Protein AF-A0A0E3L5Q0-F1 (afdb_monomer)

Mean predicted aligned error: 9.56 Å

Structure (mmCIF, N/CA/C/O backbone):
data_AF-A0A0E3L5Q0-F1
#
_entry.id   AF-A0A0E3L5Q0-F1
#
loop_
_atom_site.group_PDB
_atom_site.id
_atom_site.type_symbol
_atom_site.label_atom_id
_atom_site.label_alt_id
_atom_site.label_comp_id
_atom_site.label_asym_id
_atom_site.label_entity_id
_atom_site.label_seq_id
_atom_site.pdbx_PDB_ins_code
_atom_site.Cartn_x
_atom_site.Cartn_y
_atom_site.Cartn_z
_atom_site.occupancy
_atom_site.B_iso_or_equiv
_atom_site.auth_seq_id
_atom_site.auth_comp_id
_atom_site.auth_asym_id
_atom_site.auth_atom_id
_atom_site.pdbx_PDB_model_num
ATOM 1 N N . MET A 1 1 ? 3.929 -6.953 -6.474 1.00 92.12 1 MET A N 1
ATOM 2 C CA . MET A 1 1 ? 4.210 -5.890 -7.479 1.00 92.12 1 MET A CA 1
ATOM 3 C C . MET A 1 1 ? 5.486 -5.140 -7.111 1.00 92.12 1 MET A C 1
ATOM 5 O O . MET A 1 1 ? 5.825 -5.085 -5.936 1.00 92.12 1 MET A O 1
ATOM 9 N N . SER A 1 2 ? 6.213 -4.576 -8.075 1.00 96.12 2 SER A N 1
ATOM 10 C CA . SER A 1 2 ? 7.359 -3.694 -7.802 1.00 96.12 2 SER A CA 1
ATOM 11 C C . SER A 1 2 ? 6.916 -2.272 -7.435 1.00 96.12 2 SER A C 1
ATOM 13 O O . SER A 1 2 ? 5.809 -1.852 -7.770 1.00 96.12 2 SER A O 1
ATOM 15 N N . ALA A 1 3 ? 7.800 -1.494 -6.800 1.00 96.44 3 ALA A N 1
ATOM 16 C CA . ALA A 1 3 ? 7.510 -0.100 -6.446 1.00 96.44 3 ALA A CA 1
ATOM 17 C C . ALA A 1 3 ? 7.165 0.766 -7.674 1.00 96.44 3 ALA A C 1
ATOM 19 O O . ALA A 1 3 ? 6.270 1.597 -7.613 1.00 96.44 3 ALA A O 1
ATOM 20 N N . SER A 1 4 ? 7.820 0.553 -8.819 1.00 95.00 4 SER A N 1
ATOM 21 C CA . SER A 1 4 ? 7.519 1.332 -10.028 1.00 95.00 4 SER A CA 1
ATOM 22 C C . SER A 1 4 ? 6.142 1.012 -10.614 1.00 95.00 4 SER A C 1
ATOM 24 O O . SER A 1 4 ? 5.498 1.910 -11.146 1.00 95.00 4 SER A O 1
ATOM 26 N N . GLU A 1 5 ? 5.702 -0.246 -10.539 1.00 95.88 5 GLU A N 1
ATOM 27 C CA . GLU A 1 5 ? 4.373 -0.658 -11.015 1.00 95.88 5 GLU A CA 1
ATOM 28 C C . GLU A 1 5 ? 3.274 -0.103 -10.109 1.00 95.88 5 GLU A C 1
ATOM 30 O O . GLU A 1 5 ? 2.286 0.429 -10.601 1.00 95.88 5 GLU A O 1
ATOM 35 N N . LEU A 1 6 ? 3.479 -0.167 -8.791 1.00 96.88 6 LEU A N 1
ATOM 36 C CA . LEU A 1 6 ? 2.573 0.421 -7.805 1.00 96.88 6 LEU A CA 1
ATOM 37 C C . LEU A 1 6 ? 2.470 1.944 -7.966 1.00 96.88 6 LEU A C 1
ATOM 39 O O . LEU A 1 6 ? 1.372 2.487 -7.930 1.00 96.88 6 LEU A O 1
ATOM 43 N N . ALA A 1 7 ? 3.596 2.629 -8.187 1.00 97.38 7 ALA A N 1
ATOM 44 C CA . ALA A 1 7 ? 3.619 4.080 -8.367 1.00 97.38 7 ALA A CA 1
ATOM 45 C C . ALA A 1 7 ? 2.836 4.492 -9.619 1.00 97.38 7 ALA A C 1
ATOM 47 O O . ALA A 1 7 ? 2.036 5.419 -9.557 1.00 97.38 7 ALA A O 1
ATOM 48 N N . GLY A 1 8 ? 3.021 3.764 -10.726 1.00 97.2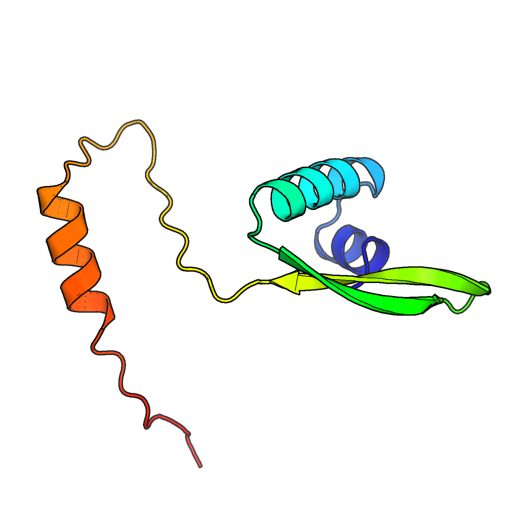5 8 GLY A N 1
ATOM 49 C CA . GLY A 1 8 ? 2.260 3.987 -11.955 1.00 97.25 8 GLY A CA 1
ATOM 50 C C . GLY A 1 8 ? 0.771 3.667 -11.810 1.00 97.25 8 GLY A C 1
ATOM 51 O O . GLY A 1 8 ? -0.055 4.419 -12.310 1.00 97.25 8 GLY A O 1
ATOM 52 N N . GLY A 1 9 ? 0.417 2.588 -11.103 1.00 97.31 9 GLY A N 1
ATOM 5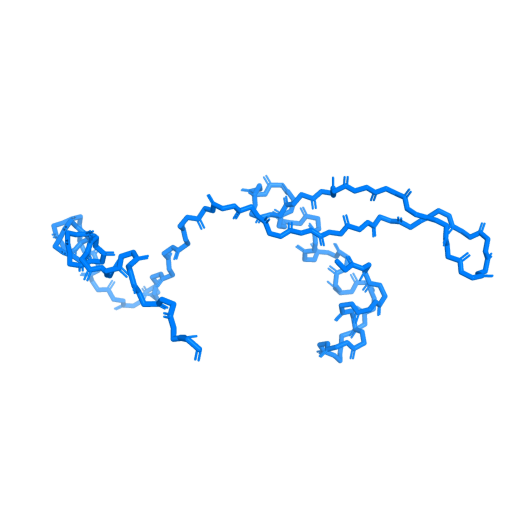3 C CA . GLY A 1 9 ? -0.981 2.198 -10.886 1.00 97.31 9 GLY A CA 1
ATOM 54 C C . GLY A 1 9 ? -1.762 3.134 -9.956 1.00 97.31 9 GLY A C 1
ATOM 55 O O . GLY A 1 9 ? -2.980 3.215 -10.068 1.00 97.31 9 GLY A O 1
ATOM 56 N N . LEU A 1 10 ? -1.070 3.842 -9.060 1.00 96.69 10 LEU A N 1
ATOM 57 C CA . LEU A 1 10 ? -1.662 4.794 -8.112 1.00 96.69 10 LEU A CA 1
ATOM 58 C C . LEU A 1 10 ? -1.480 6.265 -8.523 1.00 96.69 10 LEU A C 1
ATOM 60 O O . LEU A 1 10 ? -1.878 7.145 -7.767 1.00 96.69 10 LEU A O 1
ATOM 64 N N . ASP A 1 11 ? -0.851 6.531 -9.672 1.00 96.88 11 ASP A N 1
ATOM 65 C CA . ASP A 1 11 ? -0.459 7.877 -10.125 1.00 96.88 11 ASP A CA 1
ATOM 66 C C . ASP A 1 11 ? 0.321 8.679 -9.057 1.00 96.88 11 ASP A C 1
ATOM 68 O O . ASP A 1 11 ? 0.125 9.874 -8.830 1.00 96.88 11 ASP A O 1
ATOM 72 N N . LEU A 1 12 ? 1.230 7.997 -8.352 1.00 96.75 12 LEU A N 1
ATOM 73 C CA . LEU A 1 12 ? 2.081 8.590 -7.321 1.00 96.75 12 LEU A CA 1
ATOM 74 C C . LEU A 1 12 ? 3.514 8.752 -7.820 1.00 96.75 12 LEU A C 1
ATOM 76 O O . LEU A 1 12 ? 4.058 7.919 -8.547 1.00 96.75 12 LEU A O 1
ATOM 80 N N . ARG A 1 13 ? 4.204 9.789 -7.331 1.00 97.88 13 ARG A N 1
ATOM 81 C CA . ARG A 1 13 ? 5.659 9.866 -7.504 1.00 97.88 13 ARG A CA 1
ATOM 82 C C . ARG A 1 13 ? 6.333 8.714 -6.758 1.00 97.88 13 ARG A C 1
ATOM 84 O O . ARG A 1 13 ? 5.974 8.395 -5.626 1.00 97.88 13 ARG A O 1
ATOM 91 N N . LEU A 1 14 ? 7.368 8.134 -7.371 1.00 96.25 14 LEU A N 1
ATOM 92 C CA . LEU A 1 14 ? 8.067 6.966 -6.823 1.00 96.25 14 LEU A CA 1
ATOM 93 C C . LEU A 1 14 ? 8.630 7.212 -5.413 1.00 96.25 14 LEU A C 1
ATOM 95 O O . LEU A 1 14 ? 8.602 6.314 -4.580 1.00 96.25 14 LEU A O 1
ATOM 99 N N . ASN A 1 15 ? 9.105 8.427 -5.129 1.00 95.44 15 ASN A N 1
ATOM 100 C CA . ASN A 1 15 ? 9.606 8.792 -3.803 1.00 95.44 15 ASN A CA 1
ATOM 101 C C . ASN A 1 15 ? 8.498 8.815 -2.738 1.00 95.44 15 ASN A C 1
ATOM 103 O O . ASN A 1 15 ? 8.712 8.329 -1.632 1.00 95.44 15 ASN A O 1
ATOM 107 N N . THR A 1 16 ? 7.317 9.342 -3.075 1.00 96.94 16 THR A N 1
ATOM 108 C CA . THR A 1 16 ? 6.144 9.342 -2.193 1.00 96.94 16 THR A CA 1
ATOM 109 C C . THR A 1 16 ? 5.718 7.917 -1.883 1.00 96.94 16 THR A C 1
ATOM 111 O O . THR A 1 16 ? 5.516 7.574 -0.723 1.00 96.94 16 THR A O 1
ATOM 114 N N . LEU A 1 17 ? 5.653 7.058 -2.903 1.00 97.62 17 LEU A N 1
ATOM 115 C CA . LEU A 1 17 ? 5.334 5.656 -2.676 1.00 97.62 17 LEU A CA 1
ATOM 116 C C . LEU A 1 17 ? 6.386 4.962 -1.802 1.00 97.62 17 LEU A C 1
ATOM 118 O O . LEU A 1 17 ? 6.011 4.202 -0.917 1.00 97.62 17 LEU A O 1
ATOM 122 N N . GLN A 1 18 ? 7.679 5.215 -2.027 1.00 96.00 18 GLN A N 1
ATOM 123 C CA . GLN A 1 18 ? 8.746 4.585 -1.245 1.00 96.00 18 GLN A CA 1
ATOM 124 C C . GLN A 1 18 ? 8.584 4.867 0.253 1.00 96.00 18 GLN A C 1
ATOM 126 O O . GLN A 1 18 ? 8.648 3.936 1.048 1.00 96.00 18 GLN A O 1
ATOM 131 N N . TYR A 1 19 ? 8.267 6.114 0.614 1.00 96.38 19 TYR A N 1
ATOM 132 C CA . TYR A 1 19 ? 7.970 6.492 1.997 1.00 96.38 19 TYR A CA 1
ATOM 133 C C . TYR A 1 19 ? 6.821 5.664 2.600 1.00 96.38 19 TYR A C 1
ATOM 135 O O . TYR A 1 19 ? 6.932 5.165 3.718 1.00 96.38 19 TYR A O 1
ATOM 143 N N . HIS A 1 20 ? 5.729 5.470 1.854 1.00 96.56 20 HIS A N 1
ATOM 144 C CA . HIS A 1 20 ? 4.606 4.652 2.319 1.00 96.56 20 HIS A CA 1
ATOM 145 C C . HIS A 1 20 ? 4.952 3.162 2.404 1.00 96.56 20 HIS A C 1
ATOM 147 O O . HIS A 1 20 ? 4.532 2.500 3.348 1.00 96.56 20 HIS A O 1
ATOM 153 N N . LEU A 1 21 ? 5.717 2.628 1.447 1.00 97.56 21 LEU A N 1
ATOM 154 C CA . LEU A 1 21 ? 6.152 1.229 1.469 1.00 97.56 21 LEU A CA 1
ATOM 155 C C . LEU A 1 21 ? 7.029 0.931 2.681 1.00 97.56 21 LEU A C 1
ATOM 157 O O . LEU A 1 21 ? 6.866 -0.124 3.286 1.00 97.56 21 LEU A O 1
ATOM 161 N N . ASP A 1 22 ? 7.916 1.853 3.051 1.00 97.50 22 ASP A N 1
ATOM 162 C CA . ASP A 1 22 ? 8.769 1.690 4.226 1.00 97.5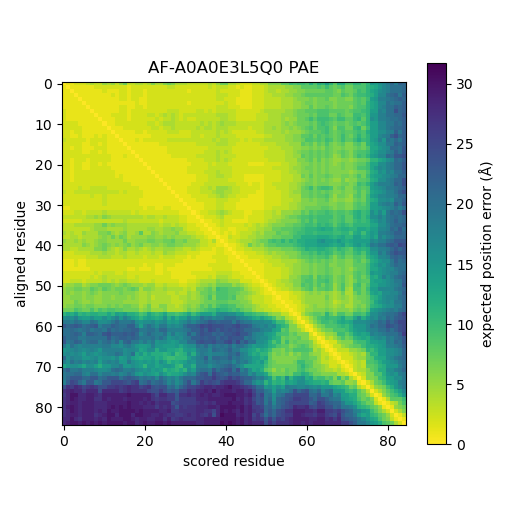0 22 ASP A CA 1
ATOM 163 C C . ASP A 1 22 ? 7.909 1.658 5.508 1.00 97.50 22 ASP A C 1
ATOM 165 O O . ASP A 1 22 ? 8.005 0.712 6.284 1.00 97.50 22 ASP A O 1
ATOM 169 N N . ALA A 1 23 ? 6.942 2.573 5.661 1.00 97.19 23 ALA A N 1
ATOM 170 C CA . ALA A 1 23 ? 6.007 2.556 6.797 1.00 97.19 23 ALA A CA 1
ATOM 171 C C . ALA A 1 23 ? 5.111 1.296 6.847 1.00 97.19 23 ALA A C 1
ATOM 173 O O . ALA A 1 23 ? 4.796 0.768 7.920 1.00 97.19 23 ALA A O 1
ATOM 174 N N . LEU A 1 24 ? 4.679 0.788 5.688 1.00 96.31 24 LEU A N 1
ATOM 175 C CA . LEU A 1 24 ? 3.880 -0.438 5.597 1.00 96.31 24 LEU A CA 1
ATOM 176 C C . LEU A 1 24 ? 4.707 -1.699 5.899 1.00 96.31 24 LEU A C 1
ATOM 178 O O . LEU A 1 24 ? 4.177 -2.650 6.477 1.00 96.31 24 LEU A O 1
ATOM 182 N N . LEU A 1 25 ? 5.991 -1.714 5.527 1.00 97.00 25 LEU A N 1
ATOM 183 C CA . LEU A 1 25 ? 6.927 -2.772 5.913 1.00 97.00 25 LEU A CA 1
ATOM 184 C C . LEU A 1 25 ? 7.175 -2.752 7.422 1.00 97.00 25 LEU A C 1
ATOM 186 O O . LEU A 1 25 ? 7.087 -3.799 8.059 1.00 97.00 25 LEU A O 1
ATOM 190 N N . ASP A 1 26 ? 7.413 -1.570 7.990 1.00 96.94 26 ASP A N 1
ATOM 191 C CA . ASP A 1 26 ? 7.681 -1.399 9.422 1.00 96.94 26 ASP A CA 1
ATOM 192 C C . ASP A 1 26 ? 6.469 -1.783 10.286 1.00 96.94 26 ASP A C 1
ATOM 194 O O . ASP A 1 26 ? 6.616 -2.395 11.343 1.00 96.94 26 ASP A O 1
ATOM 198 N N . SER A 1 27 ? 5.249 -1.500 9.816 1.00 95.12 27 SER A N 1
ATOM 199 C CA . SER A 1 27 ? 4.008 -1.977 10.456 1.00 95.12 27 SER A CA 1
ATOM 200 C C . SER A 1 27 ? 3.718 -3.465 10.205 1.00 95.12 27 SER A C 1
ATOM 202 O O . SER A 1 27 ? 2.818 -4.051 10.815 1.00 95.12 27 SER A O 1
ATOM 204 N N . GLY A 1 28 ? 4.475 -4.103 9.309 1.00 94.69 28 GLY A N 1
ATOM 205 C CA . GLY A 1 28 ? 4.308 -5.499 8.924 1.00 94.69 28 GLY A CA 1
ATOM 206 C C . GLY A 1 28 ? 2.990 -5.783 8.203 1.00 94.69 28 GLY A C 1
ATOM 207 O O . GLY A 1 28 ? 2.494 -6.906 8.302 1.00 94.69 28 GLY A O 1
ATOM 208 N N . LEU A 1 29 ? 2.398 -4.782 7.546 1.00 95.38 29 LEU A N 1
ATOM 209 C CA . LEU A 1 29 ? 1.200 -4.940 6.711 1.00 95.38 29 LEU A CA 1
ATOM 210 C C . LEU A 1 29 ? 1.539 -5.470 5.313 1.00 95.38 29 LEU A C 1
ATOM 212 O O . LEU A 1 29 ? 0.699 -6.084 4.658 1.00 95.38 29 LEU A O 1
ATOM 216 N N . ILE A 1 30 ? 2.779 -5.267 4.870 1.00 96.81 30 ILE A N 1
ATOM 217 C CA . ILE A 1 30 ? 3.320 -5.829 3.631 1.00 96.81 30 ILE A CA 1
ATOM 218 C C . ILE A 1 30 ? 4.657 -6.523 3.903 1.00 96.81 30 ILE A C 1
ATOM 220 O O . ILE A 1 30 ? 5.282 -6.313 4.944 1.00 96.81 30 ILE A O 1
ATOM 224 N N . ARG A 1 31 ? 5.121 -7.329 2.947 1.00 96.88 31 ARG A N 1
ATOM 225 C CA . ARG A 1 31 ? 6.451 -7.955 2.961 1.00 96.88 31 ARG A CA 1
ATOM 226 C C . ARG A 1 31 ? 7.100 -7.911 1.580 1.00 96.88 31 ARG A C 1
ATOM 228 O O . ARG A 1 31 ? 6.4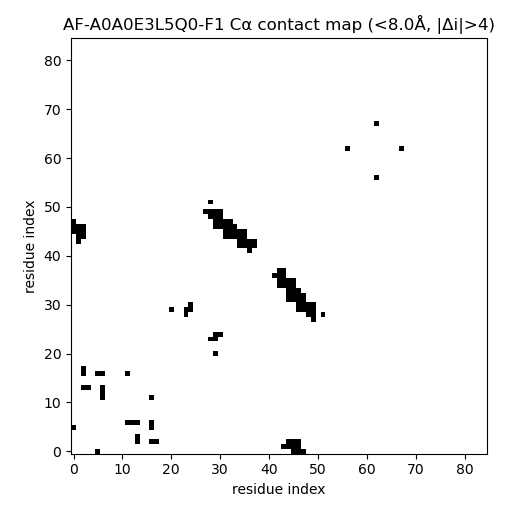32 -7.680 0.573 1.00 96.88 31 ARG A O 1
ATOM 235 N N . VAL A 1 32 ? 8.414 -8.132 1.536 1.00 97.62 32 VAL A N 1
ATOM 236 C CA . VAL A 1 32 ? 9.142 -8.365 0.281 1.00 97.62 32 VAL A CA 1
ATOM 237 C C . VAL A 1 32 ? 9.129 -9.863 -0.002 1.00 97.62 32 VAL A C 1
ATOM 239 O O . VAL A 1 32 ? 9.802 -10.617 0.694 1.00 97.62 32 VAL A O 1
ATOM 242 N N . THR A 1 33 ? 8.380 -10.280 -1.018 1.00 97.06 33 THR A N 1
ATOM 243 C CA . THR A 1 33 ? 8.275 -11.687 -1.443 1.00 97.06 33 THR A CA 1
ATOM 244 C C . THR A 1 33 ? 9.577 -12.184 -2.042 1.00 97.06 33 THR A C 1
ATOM 246 O O . THR A 1 33 ? 10.016 -13.301 -1.794 1.00 97.06 33 THR A O 1
ATOM 249 N N . GLU A 1 34 ? 10.191 -11.348 -2.878 1.00 95.88 34 GLU A N 1
ATOM 250 C CA . GLU A 1 34 ? 11.369 -11.710 -3.654 1.00 95.88 34 GLU A CA 1
ATOM 251 C C . GLU A 1 34 ? 12.074 -10.474 -4.224 1.00 95.88 34 GLU A C 1
ATOM 253 O O . GLU A 1 34 ? 11.570 -9.343 -4.196 1.00 95.88 34 GLU A O 1
ATOM 258 N N . VAL A 1 35 ? 13.250 -10.716 -4.801 1.00 96.56 35 VAL A N 1
ATOM 259 C CA . VAL A 1 35 ? 14.011 -9.729 -5.563 1.00 96.56 35 VAL A CA 1
ATOM 260 C C . VAL A 1 35 ? 14.201 -10.245 -6.985 1.00 96.56 35 VAL A C 1
ATOM 262 O O . VAL A 1 35 ? 14.863 -11.257 -7.201 1.00 96.56 35 VAL A O 1
ATOM 265 N N . ARG A 1 36 ? 13.650 -9.523 -7.963 1.00 94.50 36 ARG A N 1
ATOM 266 C CA . ARG A 1 36 ? 13.725 -9.856 -9.394 1.00 94.50 36 ARG A CA 1
ATOM 267 C C . ARG A 1 36 ? 14.704 -8.947 -10.127 1.00 94.50 36 ARG A C 1
ATOM 269 O O . ARG A 1 36 ? 15.076 -7.883 -9.637 1.00 94.50 36 ARG A O 1
ATOM 276 N N . TRP A 1 37 ? 15.087 -9.330 -11.339 1.00 94.44 37 TRP A N 1
ATOM 277 C CA . TRP A 1 37 ? 15.811 -8.451 -12.255 1.00 94.44 37 TRP A CA 1
ATOM 278 C C . TRP A 1 37 ? 14.829 -7.703 -13.157 1.00 94.44 37 TRP A C 1
ATOM 280 O O . TRP A 1 37 ? 13.977 -8.298 -13.810 1.00 94.44 37 TRP A O 1
ATOM 290 N N . SER A 1 38 ? 14.946 -6.380 -13.203 1.00 92.19 38 SER A N 1
ATOM 291 C CA . SER A 1 38 ? 14.211 -5.551 -14.162 1.00 92.19 38 SER A CA 1
ATOM 292 C C . SER A 1 38 ? 14.797 -5.674 -15.571 1.00 92.19 38 SER A C 1
ATOM 294 O O . SER A 1 38 ? 15.965 -6.020 -15.743 1.00 92.19 38 SER A O 1
ATOM 296 N N . ARG A 1 39 ? 14.024 -5.261 -16.588 1.00 91.19 39 ARG A N 1
ATOM 297 C CA . ARG A 1 39 ? 14.494 -5.163 -17.988 1.00 91.19 39 ARG A CA 1
ATOM 298 C C . ARG A 1 39 ? 15.758 -4.311 -18.152 1.00 91.19 39 ARG A C 1
ATOM 300 O O . ARG A 1 39 ? 16.526 -4.529 -19.075 1.00 91.19 39 ARG A O 1
ATOM 307 N N . LYS A 1 40 ? 15.979 -3.345 -17.254 1.00 92.31 40 LYS A N 1
ATOM 308 C CA . LYS A 1 40 ? 17.165 -2.471 -17.235 1.00 92.31 40 LYS A CA 1
ATOM 309 C C . LYS A 1 40 ? 18.333 -3.064 -16.430 1.00 92.31 40 LYS A C 1
ATOM 311 O O . LYS A 1 40 ? 19.236 -2.323 -16.055 1.00 92.31 40 LYS A O 1
ATOM 316 N N . GLY A 1 41 ? 18.288 -4.354 -16.087 1.00 93.94 41 GLY A N 1
ATOM 317 C CA . GLY A 1 41 ? 19.353 -5.036 -15.347 1.00 93.94 41 GLY A CA 1
ATOM 318 C C . GLY A 1 41 ? 19.497 -4.583 -13.893 1.00 93.94 41 GLY A C 1
ATOM 319 O O . GLY A 1 41 ? 20.556 -4.744 -13.300 1.00 93.94 41 GLY A O 1
ATOM 320 N N . ARG A 1 42 ? 18.455 -3.994 -13.294 1.00 93.25 42 ARG A N 1
ATOM 321 C CA . ARG A 1 42 ? 18.462 -3.595 -11.873 1.00 93.25 42 ARG A CA 1
ATOM 322 C C . ARG A 1 42 ? 17.725 -4.621 -11.029 1.00 93.25 42 ARG A C 1
ATOM 324 O O . ARG A 1 42 ? 16.626 -5.015 -11.421 1.00 93.25 42 ARG A O 1
ATOM 331 N N . LYS A 1 43 ? 18.277 -4.983 -9.871 1.00 95.00 43 LYS A N 1
ATOM 332 C CA . LYS A 1 43 ? 17.559 -5.753 -8.848 1.00 95.00 43 LYS A CA 1
ATOM 333 C C . LYS A 1 43 ? 16.411 -4.909 -8.289 1.00 95.00 43 LYS A C 1
ATOM 335 O O . LYS A 1 43 ? 16.635 -3.776 -7.869 1.00 95.00 43 LYS A O 1
ATOM 340 N N . ILE A 1 44 ? 15.198 -5.451 -8.301 1.00 95.75 44 ILE A N 1
ATOM 341 C CA . ILE A 1 44 ? 13.976 -4.793 -7.834 1.00 95.75 44 ILE A CA 1
ATOM 342 C C . ILE A 1 44 ? 13.265 -5.672 -6.809 1.00 95.75 44 ILE A C 1
ATOM 344 O O . ILE A 1 44 ? 13.154 -6.881 -6.992 1.00 95.75 44 ILE A O 1
ATOM 348 N N . LYS A 1 45 ? 12.784 -5.056 -5.728 1.00 97.31 45 LY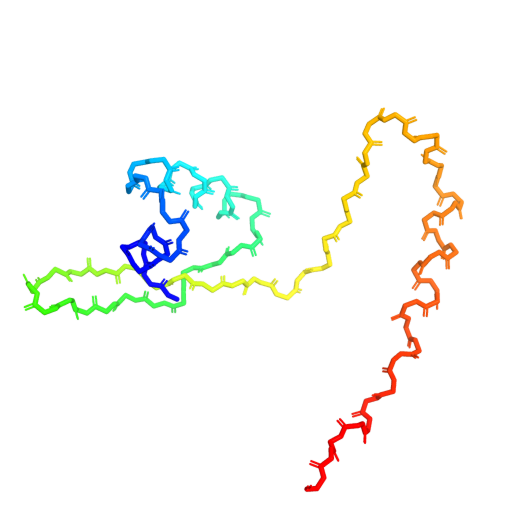S A N 1
ATOM 349 C CA . LYS A 1 45 ? 11.960 -5.726 -4.718 1.00 97.31 45 LYS A CA 1
ATOM 350 C C . LYS A 1 45 ? 10.537 -5.902 -5.244 1.00 97.31 45 LYS A C 1
ATOM 352 O O . LYS A 1 45 ? 9.990 -4.987 -5.867 1.00 97.31 45 LYS A O 1
ATOM 357 N N . VAL A 1 46 ? 9.950 -7.060 -4.967 1.00 97.50 46 VAL A N 1
ATOM 358 C CA . VAL A 1 46 ? 8.531 -7.342 -5.186 1.00 97.50 46 VAL A CA 1
ATOM 359 C C . VAL A 1 46 ? 7.839 -7.354 -3.831 1.00 97.50 46 VAL A C 1
ATOM 361 O O . VAL A 1 46 ? 8.267 -8.065 -2.927 1.00 97.50 46 VAL A O 1
ATOM 364 N N . TYR A 1 47 ? 6.792 -6.545 -3.706 1.00 97.44 47 TYR A N 1
ATOM 365 C CA . TYR A 1 47 ? 5.997 -6.381 -2.496 1.00 97.44 47 TYR A CA 1
ATOM 366 C C . TYR A 1 47 ? 4.667 -7.126 -2.615 1.00 97.44 47 TYR A C 1
ATOM 368 O O . TYR A 1 47 ? 4.057 -7.135 -3.694 1.00 97.44 47 TYR A O 1
ATOM 376 N N . GLU A 1 48 ? 4.211 -7.684 -1.500 1.00 95.94 48 GLU A N 1
ATOM 377 C CA . GLU A 1 48 ? 2.906 -8.332 -1.340 1.00 95.94 48 GLU A CA 1
ATOM 378 C C . GLU A 1 48 ? 2.289 -7.977 0.027 1.00 95.94 48 GLU A C 1
ATOM 380 O O . GLU A 1 48 ? 3.038 -7.677 0.968 1.00 95.94 48 GLU A O 1
ATOM 385 N N . PRO A 1 49 ? 0.952 -8.003 0.162 1.00 95.06 49 PRO A N 1
ATOM 386 C CA . PRO A 1 49 ? 0.293 -7.866 1.456 1.00 95.06 49 PRO A CA 1
ATOM 387 C C . PRO A 1 49 ? 0.562 -9.073 2.364 1.00 95.06 49 PRO A C 1
ATOM 389 O O . PRO A 1 49 ? 0.838 -10.182 1.907 1.00 95.06 49 PRO A O 1
ATOM 392 N N . VAL A 1 50 ? 0.476 -8.849 3.673 1.00 94.75 50 VAL A N 1
ATOM 393 C CA . VAL A 1 50 ? 0.429 -9.925 4.669 1.00 94.75 50 VAL A CA 1
ATOM 394 C C . VAL A 1 50 ? -1.030 -10.194 5.030 1.00 94.75 50 VAL A C 1
ATOM 396 O O . VAL A 1 50 ? -1.797 -9.243 5.161 1.00 94.75 50 VAL A O 1
ATOM 399 N N . ASP A 1 51 ? -1.394 -11.462 5.239 1.00 89.31 51 ASP A N 1
ATOM 400 C CA . ASP A 1 51 ? -2.736 -11.886 5.662 1.00 89.31 51 ASP A CA 1
ATOM 401 C C . ASP A 1 51 ? -3.012 -11.450 7.111 1.00 89.31 51 ASP A C 1
ATOM 403 O O . ASP A 1 51 ? -2.907 -12.218 8.068 1.00 89.31 51 ASP A O 1
ATOM 407 N N . LYS A 1 52 ? -3.290 -10.155 7.282 1.00 85.06 52 LYS A N 1
ATOM 408 C CA . LYS A 1 52 ? -3.620 -9.512 8.554 1.00 85.06 52 LYS A CA 1
ATOM 409 C C . LYS A 1 52 ? -4.934 -8.761 8.419 1.00 85.06 52 LYS A C 1
ATOM 411 O O . LYS A 1 52 ? -5.146 -8.027 7.457 1.00 85.06 52 LYS A O 1
ATOM 416 N N . LEU A 1 53 ? -5.778 -8.881 9.438 1.00 82.62 53 LEU A N 1
ATOM 417 C CA . LEU A 1 53 ? -6.985 -8.075 9.556 1.00 82.62 53 LEU A CA 1
ATOM 418 C C . LEU A 1 53 ? -6.611 -6.617 9.867 1.00 82.62 53 LEU A C 1
ATOM 420 O O . LEU A 1 53 ? -5.925 -6.346 10.854 1.00 82.62 53 LEU A O 1
ATOM 424 N N . ILE A 1 54 ? -7.078 -5.681 9.038 1.00 84.56 54 ILE A N 1
ATOM 425 C CA . ILE A 1 54 ? -6.908 -4.237 9.244 1.00 84.56 54 ILE A CA 1
ATOM 426 C C . ILE A 1 54 ? -8.257 -3.649 9.654 1.00 84.56 54 ILE A C 1
ATOM 428 O O . ILE A 1 54 ? -9.223 -3.727 8.900 1.00 84.56 54 ILE A O 1
ATOM 432 N N . ILE A 1 55 ? -8.316 -3.021 10.830 1.00 82.25 55 ILE A N 1
ATOM 433 C CA . ILE A 1 55 ? -9.510 -2.317 11.315 1.00 82.25 55 ILE A CA 1
ATOM 434 C C . ILE A 1 55 ? -9.228 -0.813 11.280 1.00 82.25 55 ILE A C 1
ATOM 436 O O . ILE A 1 55 ? -8.388 -0.318 12.033 1.00 82.25 55 ILE A O 1
ATOM 440 N N . LEU A 1 56 ? -9.926 -0.078 10.409 1.00 82.81 56 LEU A N 1
ATOM 441 C CA . LEU A 1 56 ? -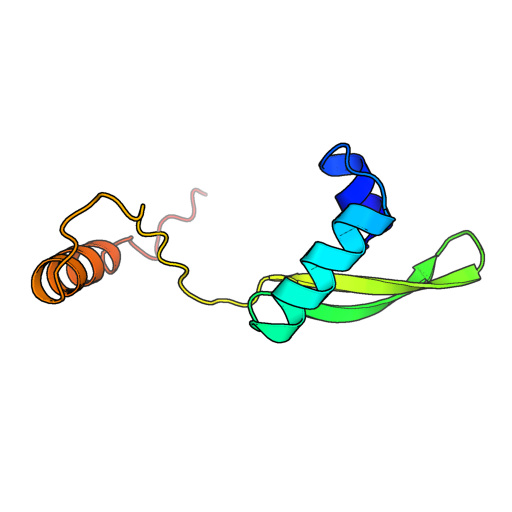9.814 1.378 10.301 1.00 82.81 56 LEU A CA 1
ATOM 442 C C . LEU A 1 56 ? -10.938 2.055 11.093 1.00 82.81 56 LEU A C 1
ATOM 444 O O . LEU A 1 56 ? -12.100 2.008 10.697 1.00 82.81 56 LEU A O 1
ATOM 448 N N . ILE A 1 57 ? -10.584 2.717 12.195 1.00 79.94 57 ILE A N 1
ATOM 449 C CA . ILE A 1 57 ? -11.542 3.444 13.036 1.00 79.94 57 ILE A CA 1
ATOM 450 C C . ILE A 1 57 ? -11.375 4.951 12.795 1.00 79.94 57 ILE A C 1
ATOM 452 O O . ILE A 1 57 ? -10.325 5.507 13.129 1.00 79.94 57 ILE A O 1
ATOM 456 N N . PRO A 1 58 ? -12.379 5.652 12.239 1.00 78.88 58 PRO A N 1
ATOM 457 C CA . PRO A 1 58 ? -12.314 7.100 12.093 1.00 78.88 58 PRO A CA 1
ATOM 458 C C . PRO A 1 58 ? -12.337 7.763 13.477 1.00 78.88 58 PRO A C 1
ATOM 460 O O . PRO A 1 58 ? -13.223 7.496 14.288 1.00 78.88 58 PRO A O 1
ATOM 463 N N . GLY A 1 59 ? -11.395 8.675 13.738 1.00 71.12 59 GLY A N 1
ATOM 464 C CA . GLY A 1 59 ? -11.132 9.247 15.071 1.00 71.12 59 GLY A CA 1
ATOM 465 C C . GLY A 1 59 ? -12.256 10.078 15.712 1.00 71.12 59 GLY A C 1
ATOM 466 O O . GLY A 1 59 ? -12.059 10.629 16.789 1.00 71.12 59 GLY A O 1
ATOM 467 N N . ARG A 1 60 ? -13.424 10.193 15.070 1.00 71.19 60 ARG A N 1
ATOM 468 C CA . ARG A 1 60 ? -14.624 10.849 15.623 1.00 71.19 60 ARG A CA 1
ATOM 469 C C . ARG A 1 60 ? -15.715 9.867 16.057 1.00 71.19 60 ARG A C 1
ATOM 471 O O . ARG A 1 60 ? -16.736 10.308 16.572 1.00 71.19 60 ARG A O 1
ATOM 478 N N . SER A 1 61 ? -15.528 8.565 15.840 1.00 62.41 61 SER A N 1
ATOM 479 C CA . SER A 1 61 ? -16.489 7.559 16.289 1.00 62.41 61 SER A CA 1
ATOM 480 C C . SER A 1 61 ? -16.225 7.205 17.757 1.00 62.41 61 SER A C 1
ATOM 482 O O . SER A 1 61 ? -15.069 6.931 18.096 1.00 62.41 61 SER A O 1
ATOM 484 N N . PRO A 1 62 ? -17.247 7.183 18.635 1.00 59.06 62 PRO A N 1
ATOM 485 C CA . PRO A 1 62 ? -17.133 6.652 19.990 1.00 59.06 62 PRO A CA 1
ATOM 486 C C . PRO A 1 62 ? -17.014 5.121 19.927 1.00 59.06 62 PRO A C 1
ATOM 488 O O . PRO A 1 62 ? -17.922 4.385 20.305 1.00 59.06 62 PRO A O 1
ATOM 491 N N . PHE A 1 63 ? -15.901 4.628 19.387 1.00 65.31 63 PHE A N 1
ATOM 492 C CA . PHE A 1 63 ? -15.661 3.203 19.233 1.00 65.31 63 PHE A CA 1
ATOM 493 C C . PHE A 1 63 ? -15.197 2.638 20.576 1.00 65.31 63 PHE A C 1
ATOM 495 O O . PHE A 1 63 ? -14.101 2.942 21.049 1.00 65.31 63 PHE A O 1
ATOM 502 N N . ASN A 1 64 ? -16.048 1.842 21.221 1.00 67.94 64 ASN A N 1
ATOM 503 C CA . ASN A 1 64 ? -15.717 1.155 22.464 1.00 67.94 64 ASN A CA 1
ATOM 504 C C . ASN A 1 64 ? -15.344 -0.313 22.191 1.00 67.94 64 ASN A C 1
ATOM 506 O O . ASN A 1 64 ? -15.681 -0.896 21.161 1.00 67.94 64 ASN A O 1
ATOM 510 N N . LYS A 1 65 ? -14.622 -0.926 23.134 1.00 67.81 65 LYS A N 1
ATOM 511 C CA . LYS A 1 65 ? -14.129 -2.309 23.014 1.00 67.81 65 LYS A CA 1
ATOM 512 C C . LYS A 1 65 ? -15.265 -3.330 22.818 1.00 67.81 65 LYS A C 1
ATOM 514 O O . LYS A 1 65 ? -15.058 -4.338 22.154 1.00 67.81 65 LYS A O 1
ATOM 519 N N . THR A 1 66 ? -16.455 -3.040 23.344 1.00 67.88 66 THR A N 1
ATOM 520 C CA . THR A 1 66 ? -17.662 -3.875 23.229 1.00 67.88 66 THR A CA 1
ATOM 521 C C . THR A 1 66 ? -18.249 -3.883 21.813 1.00 67.88 66 THR A C 1
ATOM 523 O O . THR A 1 66 ? -18.712 -4.924 21.352 1.00 67.88 66 THR A O 1
ATOM 526 N N . ALA A 1 67 ? -18.195 -2.758 21.091 1.00 70.38 67 ALA A N 1
ATOM 527 C CA . ALA A 1 67 ? -18.641 -2.691 19.698 1.00 70.38 67 ALA A CA 1
ATOM 528 C C . ALA A 1 67 ? -17.711 -3.471 18.749 1.00 70.38 67 ALA A C 1
ATOM 530 O O . ALA A 1 67 ? -18.188 -4.080 17.796 1.00 70.38 67 ALA A O 1
ATOM 531 N N . LEU A 1 68 ? -16.398 -3.514 19.031 1.00 74.94 68 LEU A N 1
ATOM 532 C CA . LEU A 1 68 ? -15.443 -4.308 18.239 1.00 74.94 68 LEU A CA 1
ATOM 533 C C . LEU A 1 68 ? -15.727 -5.809 18.321 1.00 74.94 68 LEU A C 1
ATOM 535 O O . LEU A 1 68 ? -15.684 -6.488 17.301 1.00 74.94 68 LEU A O 1
ATOM 539 N N . SER A 1 69 ? -16.014 -6.332 19.517 1.00 73.44 69 SER A N 1
ATOM 540 C CA . SER A 1 69 ? -16.289 -7.763 19.691 1.00 73.44 69 SER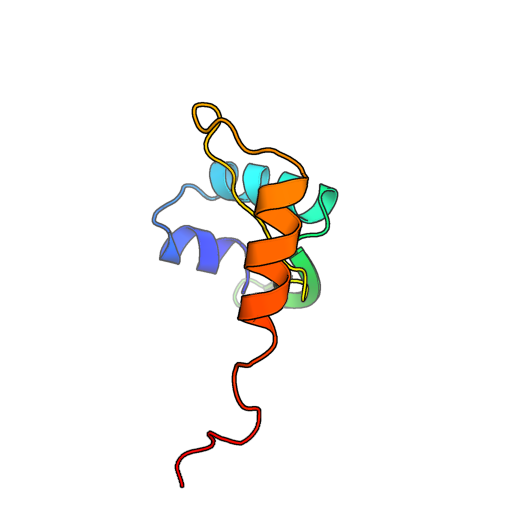 A CA 1
ATOM 541 C C . SER A 1 69 ? -17.536 -8.223 18.937 1.00 73.44 69 SER A C 1
ATOM 543 O O . SER A 1 69 ? -17.524 -9.325 18.405 1.00 73.44 69 SER A O 1
ATOM 545 N N . GLY A 1 70 ? -18.574 -7.381 18.852 1.00 72.19 70 GLY A N 1
ATOM 546 C CA . GLY A 1 70 ? -19.781 -7.699 18.083 1.00 72.19 70 GLY A CA 1
ATOM 547 C C . GLY A 1 70 ? -19.502 -7.795 16.582 1.00 72.19 70 GLY A C 1
ATOM 548 O O . GLY A 1 70 ? -19.843 -8.795 15.964 1.00 72.19 70 GLY A O 1
ATOM 549 N N . LEU A 1 71 ? -18.792 -6.810 16.019 1.00 73.38 71 LEU A N 1
ATOM 550 C CA . LEU A 1 71 ? -18.458 -6.786 14.590 1.00 73.38 71 LEU A CA 1
ATOM 551 C C . LEU A 1 71 ? -17.550 -7.958 14.178 1.00 73.38 71 LEU A C 1
ATOM 553 O O . LEU A 1 71 ? -17.740 -8.554 13.125 1.00 73.38 71 LEU A O 1
ATOM 557 N N . LEU A 1 72 ? -16.571 -8.310 15.019 1.00 74.12 72 LEU A N 1
ATOM 558 C CA . LEU A 1 72 ? -15.669 -9.434 14.750 1.00 74.12 72 LEU A CA 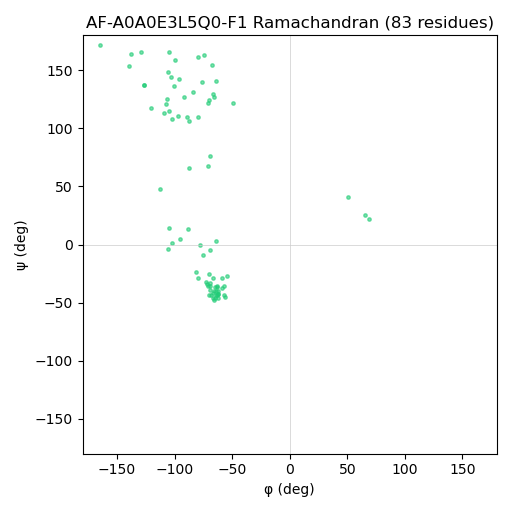1
ATOM 559 C C . LEU A 1 72 ? -16.382 -10.792 14.766 1.00 74.12 72 LEU A C 1
ATOM 561 O O . LEU A 1 72 ? -15.928 -11.710 14.091 1.00 74.12 72 LEU A O 1
ATOM 565 N N . GLN A 1 73 ? -17.467 -10.927 15.532 1.00 71.56 73 GLN A N 1
ATOM 566 C CA . GLN A 1 73 ? -18.238 -12.165 15.601 1.00 71.56 73 GLN A CA 1
ATOM 567 C C . GLN A 1 73 ? -19.058 -12.400 14.324 1.00 71.56 73 GLN A C 1
ATOM 569 O O . GLN A 1 73 ? -19.200 -13.541 13.907 1.00 71.56 73 GLN A O 1
ATOM 574 N N . GLU A 1 74 ? -19.521 -11.327 13.682 1.00 63.72 74 GLU A N 1
ATOM 575 C CA . GLU A 1 74 ? -20.358 -11.360 12.475 1.00 63.72 74 GLU A CA 1
ATOM 576 C C . GLU A 1 74 ? -19.535 -11.600 11.194 1.00 63.72 74 GLU A C 1
ATOM 578 O O . GLU A 1 74 ? -20.002 -12.221 10.248 1.00 63.72 74 GLU A O 1
ATOM 583 N N . CYS A 1 75 ? -18.263 -11.182 11.169 1.00 56.03 75 CYS A N 1
ATOM 584 C CA . CYS A 1 75 ? -17.374 -11.378 10.016 1.00 56.03 75 CYS A CA 1
ATOM 585 C C . CYS A 1 75 ? -16.792 -12.802 9.875 1.00 56.03 75 CYS A C 1
ATOM 587 O O . CYS A 1 75 ? -16.012 -13.036 8.953 1.00 56.03 75 CYS A O 1
ATOM 589 N N . MET A 1 76 ? -17.103 -13.738 10.782 1.00 54.22 76 MET A N 1
ATOM 590 C CA . MET A 1 76 ? -16.615 -15.128 10.717 1.00 54.22 76 MET A CA 1
ATOM 591 C C . MET A 1 76 ? -17.600 -16.105 10.044 1.00 54.22 76 MET A C 1
ATOM 593 O O . MET A 1 76 ? -17.307 -17.297 9.987 1.00 54.22 76 MET A O 1
ATOM 597 N N . GLU A 1 77 ? -18.719 -15.619 9.500 1.00 52.16 77 GLU A N 1
ATOM 598 C CA . GLU A 1 77 ? -19.702 -16.404 8.733 1.00 52.16 77 GLU A CA 1
ATOM 599 C C . GLU A 1 77 ? -19.725 -15.990 7.252 1.00 52.16 77 GLU A C 1
ATOM 601 O O . GLU A 1 77 ? -20.777 -15.776 6.666 1.00 52.16 77 GLU A O 1
ATOM 606 N N . GLU A 1 78 ? -18.558 -15.884 6.615 1.00 50.12 78 GLU A N 1
ATOM 607 C CA . GLU A 1 78 ? -18.492 -15.888 5.150 1.00 50.12 78 GLU A CA 1
ATOM 608 C C . GLU A 1 78 ? -18.030 -17.282 4.707 1.00 50.12 78 GLU A C 1
ATOM 610 O O . GLU A 1 78 ? -16.900 -17.712 4.952 1.00 50.12 78 GLU A O 1
ATOM 615 N N . ASP A 1 79 ? -18.993 -18.001 4.140 1.00 54.56 79 ASP A N 1
ATOM 616 C CA . ASP A 1 79 ? -18.987 -19.396 3.715 1.00 54.56 79 ASP A CA 1
ATOM 617 C C . ASP A 1 79 ? -17.752 -19.755 2.848 1.00 54.56 79 ASP A C 1
ATOM 619 O O . ASP A 1 79 ? -17.543 -19.141 1.796 1.00 54.56 79 ASP A O 1
ATOM 623 N N . PRO A 1 80 ? -16.913 -20.736 3.241 1.00 53.25 80 PRO A N 1
ATOM 624 C CA . PRO A 1 80 ? -15.725 -21.128 2.477 1.00 53.25 80 PRO A CA 1
ATOM 625 C C . PRO A 1 80 ? -16.031 -21.831 1.139 1.00 53.25 80 PRO A C 1
ATOM 627 O O . PRO A 1 80 ? -15.093 -22.081 0.381 1.00 53.25 80 PRO A O 1
ATOM 630 N N . ASP A 1 81 ? -17.301 -22.121 0.820 1.00 54.09 81 ASP A N 1
ATOM 631 C CA . ASP A 1 81 ? -17.690 -22.961 -0.325 1.00 54.09 81 ASP A CA 1
ATOM 632 C C . ASP A 1 81 ? -18.258 -22.215 -1.552 1.00 54.09 81 ASP A C 1
ATOM 634 O O . ASP A 1 81 ? -18.766 -22.843 -2.484 1.00 54.09 81 ASP A O 1
ATOM 638 N N . LEU A 1 82 ? -18.120 -20.891 -1.661 1.00 46.19 82 LEU A N 1
ATOM 639 C CA . LEU A 1 82 ? -18.466 -20.179 -2.905 1.00 46.19 82 LEU A CA 1
ATOM 640 C C . LEU A 1 82 ? -17.293 -20.123 -3.902 1.00 46.19 82 LEU A C 1
ATOM 642 O O . LEU A 1 82 ? -16.799 -19.059 -4.272 1.00 46.19 82 LEU A O 1
ATOM 646 N N . CYS A 1 83 ? -16.903 -21.295 -4.415 1.00 36.06 83 CYS A N 1
ATOM 647 C CA . CYS A 1 83 ? -16.346 -21.408 -5.765 1.00 36.06 83 CYS A CA 1
ATOM 648 C C . CYS A 1 83 ? -17.503 -21.602 -6.763 1.00 36.06 83 CYS A C 1
ATOM 650 O O . CYS A 1 83 ? -18.058 -22.701 -6.831 1.00 36.06 83 CYS A O 1
ATOM 652 N N . PRO A 1 84 ? -17.881 -20.593 -7.570 1.00 49.28 84 PRO A N 1
ATOM 653 C CA . PRO A 1 84 ? -18.719 -20.847 -8.727 1.00 49.28 84 PRO A CA 1
ATOM 654 C C . PRO A 1 84 ? -17.893 -21.582 -9.794 1.00 49.28 84 PRO A C 1
ATOM 656 O O . PRO A 1 84 ? -16.836 -21.117 -10.219 1.00 49.28 84 PRO A O 1
ATOM 659 N N . ILE A 1 85 ? -18.411 -22.763 -10.131 1.00 49.88 85 ILE A N 1
ATOM 660 C CA . ILE A 1 85 ? -18.115 -23.653 -11.267 1.00 49.88 85 ILE A CA 1
ATOM 661 C C . ILE A 1 85 ? -17.801 -22.912 -12.570 1.00 49.88 85 ILE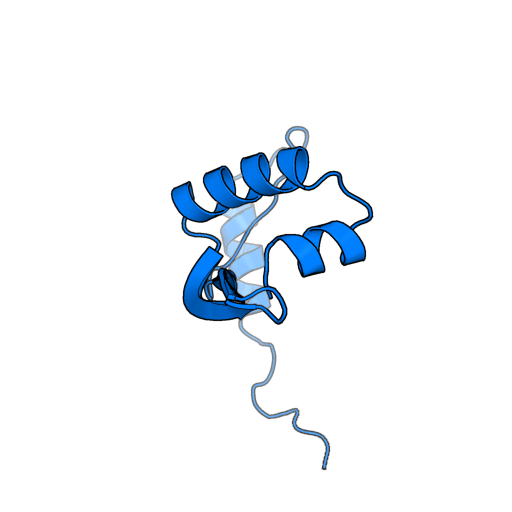 A C 1
ATOM 663 O O . ILE A 1 85 ? -18.535 -21.949 -12.890 1.00 49.88 85 ILE A O 1
#

Sequence (85 aa):
MSASELAGGLDLRLNTLQYHLDALLDSGLIRVTEVRWSRKGRKIKVYEPVDKLIILIPGRSPFNKTALSGLLQECMEEDPDLCPI

pLDDT: mean 83.82, std 16.73, range [36.06, 97.88]

Radius of gyration: 18.16 Å; Cα contacts (8 Å, |Δi|>4): 64; chains: 1; bounding box: 40×34×41 Å

Nearest PDB structures (foldseek):
  5f7q-assembly1_J  TM=8.973E-01  e=4.629E-03  Listeria monocytogenes EGD-e
  5f7q-assembly1_C  TM=9.120E-01  e=1.146E-02  Listeria monocytogenes EGD-e
  2cwe-assembly1_A  TM=9.472E-01  e=1.742E-02  Pyrococcus horikoshii OT3
  6pln-assembly2_B  TM=6.859E-01  e=3.046E-03  Pyrococcus furiosus
  8clj-assembly1_A  TM=5.457E-01  e=3.261E-01  Homo sapiens

Foldseek 3Di:
DFLVVVCVVVVHDSVVSVVVVVVCVVVQQKDFPDWDADPVRDTTTDMDGDPDDDDDDDPPDPDDPVNVVVVVVVVVPPDPPPPDD

Secondary structure (DSSP, 8-state):
-BHHHHHHHTT--HHHHHHHHHHHHHTTSEEEEEEEE-TTS-EEEEEEE-S-------TTS---HHHHHHHHHHTT---TT----

Solvent-accessible surface area (backbone atoms only — not comparable to full-atom values): 5488 Å² total; per-residue (Å²): 84,36,64,69,57,52,15,63,77,68,78,42,58,58,68,62,44,49,58,52,50,52,54,34,43,76,70,54,50,30,46,74,79,46,73,45,74,43,100,87,75,41,82,39,59,26,43,44,78,44,103,65,92,82,86,87,77,66,94,85,59,93,80,48,78,69,59,52,57,55,56,60,62,64,70,72,74,72,73,92,76,82,70,86,128